Protein AF-A0AAW8KEJ7-F1 (afdb_monomer_lite)

Structure (mmCIF, N/CA/C/O backbone):
data_AF-A0AAW8KEJ7-F1
#
_entry.id   AF-A0AAW8KEJ7-F1
#
loop_
_atom_site.group_PDB
_atom_site.id
_atom_site.type_symbol
_atom_site.label_atom_id
_atom_site.label_alt_id
_atom_site.label_comp_id
_atom_site.label_asym_id
_atom_site.label_entity_id
_atom_site.label_seq_id
_atom_site.pdbx_PDB_ins_code
_atom_site.Cartn_x
_atom_site.Cartn_y
_atom_site.Cartn_z
_atom_site.occupancy
_atom_site.B_iso_or_equiv
_atom_site.auth_seq_id
_atom_site.auth_comp_id
_atom_site.auth_asym_id
_atom_site.auth_atom_id
_atom_site.pdbx_PDB_model_num
ATOM 1 N N . ALA A 1 1 ? -4.375 -9.601 14.253 1.00 90.62 1 ALA A N 1
ATOM 2 C CA . ALA A 1 1 ? -4.174 -10.451 13.061 1.00 90.62 1 ALA A CA 1
ATOM 3 C C . ALA A 1 1 ? -3.151 -9.776 12.160 1.00 90.62 1 ALA A C 1
ATOM 5 O O . ALA A 1 1 ? -2.991 -8.568 12.286 1.00 90.62 1 ALA A O 1
ATOM 6 N N . THR A 1 2 ? -2.493 -10.526 11.278 1.00 96.00 2 THR A N 1
ATOM 7 C CA . THR A 1 2 ? -1.538 -9.979 10.302 1.00 96.00 2 THR A CA 1
ATOM 8 C C . THR A 1 2 ? -1.938 -10.461 8.916 1.00 96.00 2 THR A C 1
ATOM 10 O O . THR A 1 2 ? -2.208 -11.647 8.739 1.00 96.00 2 THR A O 1
ATOM 13 N N . LEU A 1 3 ? -2.004 -9.539 7.958 1.00 96.44 3 LEU A N 1
ATOM 14 C CA . LEU A 1 3 ? -2.336 -9.805 6.562 1.00 96.44 3 LEU A CA 1
ATOM 15 C C . LEU A 1 3 ? -1.147 -9.369 5.710 1.00 96.44 3 LEU A C 1
ATOM 17 O O . LEU A 1 3 ? -0.678 -8.244 5.854 1.00 96.44 3 LEU A O 1
ATOM 21 N N . LEU A 1 4 ? -0.679 -10.257 4.837 1.00 96.88 4 LEU A N 1
ATOM 22 C CA . LEU A 1 4 ? 0.374 -9.963 3.872 1.00 96.88 4 LEU A CA 1
ATOM 23 C C . LEU A 1 4 ? -0.250 -9.930 2.477 1.00 96.88 4 LEU A C 1
ATOM 25 O O . LEU A 1 4 ? -0.864 -10.909 2.048 1.00 96.88 4 LEU A O 1
ATOM 29 N N . THR A 1 5 ? -0.138 -8.795 1.792 1.00 96.75 5 THR A N 1
ATOM 30 C CA . THR A 1 5 ? -0.572 -8.666 0.397 1.00 96.75 5 THR A CA 1
ATOM 31 C C . THR A 1 5 ? 0.460 -9.317 -0.527 1.00 96.75 5 THR A C 1
ATOM 33 O O . THR A 1 5 ? 1.623 -9.461 -0.165 1.00 96.75 5 THR A O 1
ATOM 36 N N . ILE A 1 6 ? 0.030 -9.766 -1.710 1.00 95.94 6 ILE A N 1
ATOM 37 C CA . ILE A 1 6 ? 0.897 -10.528 -2.634 1.00 95.94 6 ILE A CA 1
ATOM 38 C C . ILE A 1 6 ? 0.903 -9.929 -4.047 1.00 95.94 6 ILE A C 1
ATOM 40 O O . ILE A 1 6 ? 1.893 -10.052 -4.757 1.00 95.94 6 ILE A O 1
ATOM 44 N N . SER A 1 7 ? -0.174 -9.255 -4.468 1.00 96.12 7 SER A N 1
ATOM 45 C CA . SER A 1 7 ? -0.359 -8.836 -5.866 1.00 96.12 7 SER A CA 1
ATOM 46 C C . SER A 1 7 ? 0.761 -7.945 -6.409 1.00 96.12 7 SER A C 1
ATOM 48 O O . SER A 1 7 ? 1.124 -8.089 -7.570 1.00 96.12 7 SER A O 1
ATOM 50 N N . ASN A 1 8 ? 1.325 -7.045 -5.593 1.00 95.50 8 ASN A N 1
ATOM 51 C CA . ASN A 1 8 ? 2.421 -6.150 -5.985 1.00 95.50 8 ASN A CA 1
ATOM 52 C C . ASN A 1 8 ? 3.785 -6.875 -6.005 1.00 95.50 8 ASN A C 1
ATOM 54 O O . ASN A 1 8 ? 4.751 -6.426 -5.396 1.00 95.50 8 ASN A O 1
ATOM 58 N N . HIS A 1 9 ? 3.858 -8.017 -6.687 1.00 94.94 9 HIS A N 1
ATOM 59 C CA . HIS A 1 9 ? 5.071 -8.810 -6.848 1.00 94.94 9 HIS A CA 1
ATOM 60 C C . HIS A 1 9 ? 5.169 -9.336 -8.292 1.00 94.94 9 HIS A C 1
ATOM 62 O O . HIS A 1 9 ? 4.160 -9.779 -8.845 1.00 94.94 9 HIS A O 1
ATOM 68 N N . PRO A 1 10 ? 6.357 -9.320 -8.926 1.00 92.06 10 PRO A N 1
ATOM 69 C CA . PRO A 1 10 ? 6.546 -9.914 -10.246 1.00 92.06 10 PRO A CA 1
ATOM 70 C C . PRO A 1 10 ? 6.303 -11.440 -10.270 1.00 92.06 10 PRO A C 1
ATOM 72 O O . PRO A 1 10 ? 6.626 -12.122 -9.295 1.00 92.06 10 PRO A O 1
ATOM 75 N N . PRO A 1 11 ? 5.838 -12.019 -11.393 1.00 94.94 11 PRO A N 1
ATOM 76 C CA . PRO A 1 11 ? 5.315 -11.333 -12.573 1.00 94.94 11 PRO A CA 1
ATOM 77 C C . PRO A 1 11 ? 3.979 -10.643 -12.263 1.00 94.94 11 PRO A C 1
ATOM 79 O O . PRO A 1 11 ? 3.089 -11.241 -11.663 1.00 94.94 11 PRO A O 1
ATOM 82 N N . TYR A 1 12 ? 3.831 -9.388 -12.692 1.00 95.06 12 TYR A N 1
ATOM 83 C CA . TYR A 1 12 ? 2.637 -8.601 -12.393 1.00 95.06 12 TYR A CA 1
ATOM 84 C C . TYR A 1 12 ? 1.430 -9.096 -13.190 1.00 95.06 12 TYR A C 1
ATOM 86 O O . TYR A 1 12 ? 1.405 -9.013 -14.418 1.00 95.06 12 TYR A O 1
ATOM 94 N N . VAL A 1 13 ? 0.418 -9.588 -12.476 1.00 95.94 13 VAL A N 1
ATOM 95 C CA . VAL A 1 13 ? -0.869 -10.006 -13.043 1.00 95.94 13 VAL A CA 1
ATOM 96 C C . VAL A 1 13 ? -1.890 -8.905 -12.770 1.00 95.94 13 VAL A C 1
ATOM 98 O O . VAL A 1 13 ? -2.521 -8.872 -11.715 1.00 95.94 13 VAL A O 1
ATOM 101 N N . VAL A 1 14 ? -2.009 -7.969 -13.711 1.00 96.31 14 VAL A N 1
ATOM 102 C CA . VAL A 1 14 ? -2.931 -6.828 -13.619 1.00 96.31 14 VAL A CA 1
ATOM 103 C C . VAL A 1 14 ? -4.314 -7.254 -14.131 1.00 96.31 14 VAL A C 1
ATOM 105 O O . VAL A 1 14 ? -4.410 -7.694 -15.276 1.00 96.31 14 VAL A O 1
ATOM 108 N N . PRO A 1 15 ? -5.391 -7.133 -13.333 1.00 97.00 15 PRO A N 1
ATOM 109 C CA . PRO A 1 15 ? -6.744 -7.394 -13.821 1.00 97.00 15 PRO A CA 1
ATOM 110 C C . PRO A 1 15 ? -7.162 -6.392 -14.903 1.00 97.00 15 PRO A C 1
ATOM 112 O O . PRO A 1 15 ? -6.843 -5.211 -14.793 1.00 97.00 15 PRO A O 1
ATOM 115 N N . ASP A 1 16 ? -7.967 -6.822 -15.878 1.00 97.50 16 ASP A N 1
ATOM 116 C CA . ASP A 1 16 ? -8.373 -5.996 -17.031 1.00 97.50 16 ASP A CA 1
ATOM 117 C C . ASP A 1 16 ? -8.976 -4.632 -16.647 1.00 97.50 16 ASP A C 1
ATOM 119 O O . ASP A 1 16 ? -8.730 -3.629 -17.309 1.00 97.50 16 ASP A O 1
ATOM 123 N N . ALA A 1 17 ? -9.717 -4.556 -15.536 1.00 97.44 17 ALA A N 1
ATOM 124 C CA . ALA A 1 17 ? -10.298 -3.303 -15.036 1.00 97.44 17 ALA A CA 1
ATOM 125 C C . ALA A 1 17 ? -9.252 -2.257 -14.585 1.00 97.44 17 ALA A C 1
ATOM 127 O O . ALA A 1 17 ? -9.572 -1.077 -14.439 1.00 97.44 17 ALA A O 1
ATOM 128 N N . PHE A 1 18 ? -8.014 -2.688 -14.344 1.00 96.81 18 PHE A N 1
ATOM 129 C CA . PHE A 1 18 ? -6.876 -1.848 -13.969 1.00 96.81 18 PHE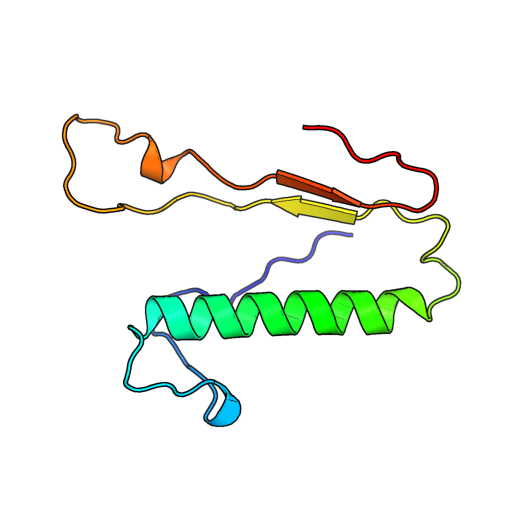 A CA 1
ATOM 130 C C . PHE A 1 18 ? -5.867 -1.686 -15.105 1.00 96.81 18 PHE A C 1
ATOM 132 O O . PHE A 1 18 ? -4.904 -0.940 -14.933 1.00 96.81 18 PHE A O 1
ATOM 139 N N . ALA A 1 19 ? -6.104 -2.338 -16.249 1.00 96.56 19 ALA A N 1
ATOM 140 C CA . ALA A 1 19 ? -5.257 -2.210 -17.417 1.00 96.56 19 ALA A CA 1
ATOM 141 C C . ALA A 1 19 ? -5.270 -0.762 -17.919 1.00 96.56 19 ALA A C 1
ATOM 143 O O . ALA A 1 19 ? -6.318 -0.199 -18.243 1.00 96.56 19 ALA A O 1
ATOM 144 N N . ASP A 1 20 ? -4.089 -0.159 -17.978 1.00 96.69 20 ASP A N 1
ATOM 145 C CA . ASP A 1 20 ? -3.908 1.219 -18.411 1.00 96.69 20 ASP A CA 1
ATOM 146 C C . ASP A 1 20 ? -2.624 1.329 -19.240 1.00 96.69 20 ASP A C 1
ATOM 148 O O . ASP A 1 20 ? -1.527 1.270 -18.681 1.00 96.69 20 ASP A O 1
ATOM 152 N N . PRO A 1 21 ? -2.720 1.478 -20.574 1.00 94.38 21 PRO A N 1
ATOM 153 C CA . PRO A 1 21 ? -1.544 1.503 -21.437 1.00 94.38 21 PRO A CA 1
ATOM 154 C C . PRO A 1 21 ? -0.674 2.753 -21.241 1.00 94.38 21 PRO A C 1
ATOM 156 O O . PRO A 1 21 ? 0.431 2.798 -21.777 1.00 94.38 21 PRO A O 1
ATOM 159 N N . SER A 1 22 ? -1.150 3.767 -20.508 1.00 97.50 22 SER A N 1
ATOM 160 C CA . SER A 1 22 ? -0.348 4.943 -20.155 1.00 97.50 22 SER A CA 1
ATOM 161 C C . SER A 1 22 ? 0.574 4.718 -18.951 1.00 97.50 22 SER A C 1
ATOM 163 O O . SER A 1 22 ? 1.460 5.535 -18.708 1.00 97.50 22 SER A O 1
ATOM 165 N N . LEU A 1 23 ? 0.389 3.612 -18.222 1.00 96.75 23 LEU A N 1
ATOM 166 C CA . LEU A 1 23 ? 1.119 3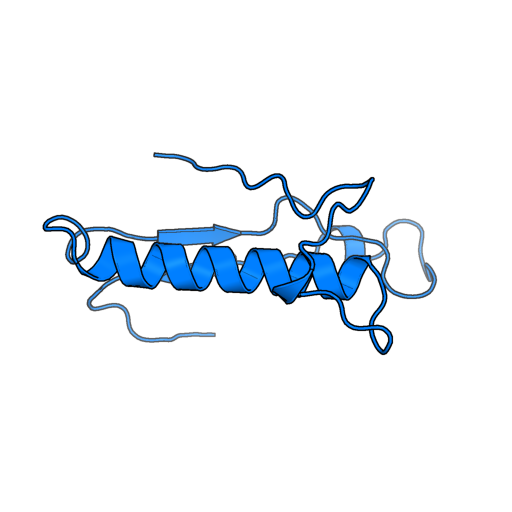.266 -17.007 1.00 96.75 23 LEU A CA 1
ATOM 167 C C . LEU A 1 23 ? 2.004 2.039 -17.227 1.00 96.75 23 LEU A C 1
ATOM 169 O O . LEU A 1 23 ? 1.671 1.114 -17.972 1.00 96.75 23 LEU A O 1
ATOM 173 N N . THR A 1 24 ? 3.111 1.970 -16.499 1.00 95.25 24 THR A N 1
ATOM 174 C CA . THR A 1 24 ? 3.908 0.745 -16.401 1.00 95.25 24 THR A CA 1
ATOM 175 C C . THR A 1 24 ? 3.115 -0.367 -15.695 1.00 95.25 24 THR A C 1
ATOM 177 O O . THR A 1 24 ? 2.235 -0.077 -14.879 1.00 95.25 24 THR A O 1
ATOM 180 N N . PRO A 1 25 ? 3.423 -1.657 -15.933 1.00 94.56 25 PRO A N 1
ATOM 181 C CA . PRO A 1 25 ? 2.789 -2.756 -15.195 1.00 94.56 25 PRO A CA 1
ATOM 182 C C . PRO A 1 25 ? 2.924 -2.626 -13.669 1.00 94.56 25 PRO A C 1
ATOM 184 O O . PRO A 1 25 ? 2.021 -3.012 -12.930 1.00 94.56 25 PRO A O 1
ATOM 187 N N . GLU A 1 26 ? 4.030 -2.040 -13.204 1.00 94.25 26 GLU A N 1
ATOM 188 C CA . GLU A 1 26 ? 4.294 -1.744 -11.792 1.00 94.25 26 GLU A CA 1
ATOM 189 C C . GLU A 1 26 ? 3.317 -0.710 -11.222 1.00 94.25 26 GLU A C 1
ATOM 191 O O . GLU A 1 26 ? 2.727 -0.913 -10.164 1.00 94.25 26 GLU A O 1
ATOM 196 N N . GLU A 1 27 ? 3.098 0.396 -11.927 1.00 95.75 27 GLU A N 1
ATOM 197 C CA . GLU A 1 27 ? 2.139 1.418 -11.496 1.00 95.75 27 GLU A CA 1
ATOM 198 C C . GLU A 1 27 ? 0.705 0.878 -11.510 1.00 95.75 27 GLU A C 1
ATOM 200 O O . GLU A 1 27 ? -0.073 1.137 -10.589 1.00 95.75 27 GLU A O 1
ATOM 205 N N . GLN A 1 28 ? 0.361 0.071 -12.518 1.00 97.69 28 GLN A N 1
ATOM 206 C CA . GLN A 1 28 ? -0.955 -0.559 -12.619 1.00 97.69 28 GLN A CA 1
ATOM 207 C C . GLN A 1 28 ? -1.219 -1.525 -11.457 1.00 97.69 28 GLN A C 1
ATOM 209 O O . GLN A 1 28 ? -2.304 -1.502 -10.870 1.00 97.69 28 GLN A O 1
ATOM 214 N N . ILE A 1 29 ? -0.237 -2.354 -11.081 1.00 97.50 29 ILE A N 1
ATOM 215 C CA . ILE A 1 29 ? -0.419 -3.303 -9.979 1.00 97.50 29 ILE A CA 1
ATOM 216 C C . ILE A 1 29 ? -0.458 -2.605 -8.613 1.00 97.50 29 ILE A C 1
ATOM 218 O O . ILE A 1 29 ? -1.216 -3.029 -7.740 1.00 97.50 29 ILE A O 1
ATOM 222 N N . VAL A 1 30 ? 0.287 -1.506 -8.435 1.00 96.44 30 VAL A N 1
ATOM 223 C CA . VAL A 1 30 ? 0.203 -0.664 -7.230 1.00 96.44 30 VAL A CA 1
ATOM 224 C C . VAL A 1 30 ? -1.187 -0.037 -7.125 1.00 96.44 30 VAL A C 1
ATOM 226 O O . VAL A 1 30 ? -1.806 -0.116 -6.066 1.00 96.44 30 VAL A O 1
ATOM 229 N N . ARG A 1 31 ? -1.735 0.492 -8.229 1.00 97.56 31 ARG A N 1
ATOM 230 C CA . ARG A 1 31 ? -3.112 1.018 -8.288 1.00 97.56 31 ARG A CA 1
ATOM 231 C C . ARG A 1 31 ? -4.154 -0.051 -7.946 1.00 97.56 31 ARG A C 1
ATOM 233 O O . ARG A 1 31 ? -5.131 0.236 -7.256 1.00 97.56 31 ARG A O 1
ATOM 240 N N . TYR A 1 32 ? -3.955 -1.285 -8.405 1.00 98.06 32 TYR A N 1
ATOM 241 C CA . TYR A 1 32 ? -4.818 -2.409 -8.037 1.00 98.06 32 TYR A CA 1
ATOM 242 C C . TYR A 1 32 ? -4.727 -2.750 -6.540 1.00 98.06 32 TYR A C 1
ATOM 244 O O . TYR A 1 32 ? -5.757 -2.951 -5.890 1.00 98.06 32 TYR A O 1
ATOM 252 N N . ALA A 1 33 ? -3.517 -2.792 -5.976 1.00 97.31 33 ALA A N 1
ATOM 253 C CA . ALA A 1 33 ? -3.311 -3.058 -4.555 1.00 97.31 33 ALA A CA 1
ATOM 254 C C . ALA A 1 33 ? -3.960 -1.978 -3.670 1.00 97.31 33 ALA A C 1
ATOM 256 O O . ALA A 1 33 ? -4.661 -2.319 -2.716 1.00 97.31 33 ALA A O 1
ATOM 257 N N . ASP A 1 34 ? -3.802 -0.701 -4.029 1.00 97.50 34 ASP A N 1
ATOM 258 C CA . ASP A 1 34 ? -4.455 0.435 -3.366 1.00 97.50 34 ASP A CA 1
ATOM 259 C C . ASP A 1 34 ? -5.988 0.301 -3.377 1.00 97.50 34 ASP A C 1
ATOM 261 O O . ASP A 1 34 ? -6.634 0.349 -2.326 1.00 97.50 34 ASP A O 1
ATOM 265 N N . HIS A 1 35 ? -6.577 -0.007 -4.538 1.00 98.31 35 HIS A N 1
ATOM 266 C CA . HIS A 1 35 ? -8.016 -0.249 -4.641 1.00 98.31 35 HIS A CA 1
ATOM 267 C C . HIS A 1 35 ? -8.493 -1.390 -3.729 1.00 98.31 35 HIS A C 1
ATOM 269 O O . HIS A 1 35 ? -9.537 -1.274 -3.080 1.00 98.31 35 HIS A O 1
ATOM 275 N N . CYS A 1 36 ? -7.739 -2.491 -3.656 1.00 98.12 36 CYS A N 1
ATOM 276 C CA . CYS A 1 36 ? -8.075 -3.620 -2.787 1.00 98.12 36 CYS A CA 1
ATOM 277 C C . CYS A 1 36 ? -8.050 -3.229 -1.305 1.00 98.12 36 CYS A C 1
ATOM 279 O O . CYS A 1 36 ? -8.951 -3.618 -0.562 1.00 98.12 36 CYS A O 1
ATOM 281 N N . ILE A 1 37 ? -7.060 -2.436 -0.882 1.00 97.44 37 ILE A N 1
ATOM 282 C CA . ILE A 1 37 ? -6.972 -1.909 0.486 1.00 97.44 37 ILE A CA 1
ATOM 283 C C . ILE A 1 37 ? -8.174 -1.004 0.785 1.00 97.44 37 ILE A C 1
ATOM 285 O O . ILE A 1 37 ? -8.826 -1.170 1.818 1.00 97.44 37 ILE A O 1
ATOM 289 N N . GLY A 1 38 ? -8.528 -0.104 -0.135 1.00 97.94 38 GLY A N 1
ATOM 290 C CA . GLY A 1 38 ? -9.710 0.748 -0.005 1.00 97.94 38 GLY A CA 1
ATOM 291 C C . GLY A 1 38 ? -11.006 -0.059 0.133 1.00 97.94 38 GLY A C 1
ATOM 292 O O . GLY A 1 38 ? -11.806 0.195 1.034 1.00 97.94 38 GLY A O 1
ATOM 293 N N . SER A 1 39 ? -11.191 -1.080 -0.708 1.00 98.44 39 SER A N 1
ATOM 294 C CA . SER A 1 39 ? -12.344 -1.989 -0.642 1.00 98.44 39 SER A CA 1
ATOM 295 C C . SER A 1 39 ? -12.387 -2.779 0.670 1.00 98.44 39 SER A C 1
ATOM 297 O O . SER A 1 39 ? -13.447 -2.883 1.292 1.00 98.44 39 SER A O 1
ATOM 299 N N . PHE A 1 40 ? -11.239 -3.283 1.139 1.00 97.81 40 PHE A N 1
ATOM 300 C CA . PHE A 1 40 ? -11.128 -3.933 2.445 1.00 97.81 40 PHE A CA 1
ATOM 301 C C . PHE A 1 40 ? -11.576 -2.992 3.563 1.00 97.81 40 PHE A C 1
ATOM 303 O O . PHE A 1 40 ? -12.403 -3.380 4.382 1.00 97.81 40 PHE A O 1
ATOM 310 N N . MET A 1 41 ? -11.108 -1.742 3.569 1.00 97.88 41 MET A N 1
ATOM 311 C CA . MET A 1 41 ? -11.474 -0.774 4.604 1.00 97.88 41 MET A CA 1
ATOM 312 C C . MET A 1 41 ? -12.952 -0.383 4.564 1.00 97.88 41 MET A C 1
ATOM 314 O O . MET A 1 41 ? -13.579 -0.262 5.614 1.00 97.88 41 MET A O 1
ATOM 318 N N . GLN A 1 42 ? -13.545 -0.254 3.374 1.00 98.44 42 GLN A N 1
ATOM 319 C CA . GLN A 1 42 ? -14.985 -0.014 3.224 1.00 98.44 42 GLN A CA 1
ATOM 320 C C . GLN A 1 42 ? -15.836 -1.172 3.757 1.00 98.44 42 GLN A C 1
ATOM 322 O O . GLN A 1 42 ? -16.915 -0.940 4.305 1.00 98.44 42 GLN A O 1
ATOM 327 N N . GLN A 1 43 ? -15.373 -2.412 3.583 1.00 98.50 43 GLN A N 1
ATOM 328 C CA . GLN A 1 43 ? -16.040 -3.598 4.119 1.00 98.50 43 GLN A CA 1
ATOM 329 C C . GLN A 1 43 ? -15.829 -3.711 5.630 1.00 98.50 43 GLN A C 1
ATOM 331 O O . GLN A 1 43 ? -16.802 -3.845 6.365 1.00 98.50 43 GLN A O 1
ATOM 336 N N . ALA A 1 44 ? -14.589 -3.551 6.098 1.00 97.62 44 ALA A N 1
ATOM 337 C CA . ALA A 1 44 ? -14.239 -3.560 7.512 1.00 97.62 44 ALA A CA 1
ATOM 338 C C . ALA A 1 44 ? -15.048 -2.522 8.298 1.00 97.62 44 ALA A C 1
ATOM 340 O O . ALA A 1 44 ? -15.526 -2.833 9.379 1.00 97.62 44 ALA A O 1
ATOM 341 N N . ALA A 1 45 ? -15.291 -1.331 7.738 1.00 97.44 45 ALA A N 1
ATOM 342 C CA . ALA A 1 45 ? -16.100 -0.280 8.364 1.00 97.44 45 ALA A CA 1
ATOM 343 C C . ALA A 1 45 ? -17.545 -0.690 8.707 1.00 97.44 45 ALA A C 1
ATOM 345 O O . ALA A 1 45 ? -18.205 -0.002 9.487 1.00 97.44 45 ALA A O 1
ATOM 346 N N . ARG A 1 46 ? -18.050 -1.790 8.135 1.00 98.31 46 ARG A N 1
ATOM 347 C CA . ARG A 1 46 ? -19.397 -2.326 8.393 1.00 98.31 46 ARG A CA 1
ATOM 348 C C . ARG A 1 46 ? -19.422 -3.358 9.516 1.00 98.31 46 ARG A C 1
ATOM 350 O O . ARG A 1 46 ? -20.501 -3.759 9.943 1.00 98.31 46 ARG A O 1
ATOM 357 N N . GLU A 1 47 ? -18.259 -3.793 9.982 1.00 98.25 47 GLU A N 1
ATOM 358 C CA . GLU A 1 47 ? -18.143 -4.859 10.962 1.00 98.25 47 GLU A CA 1
ATOM 359 C C . GLU A 1 47 ? -18.217 -4.332 12.407 1.00 98.25 47 GLU A C 1
ATOM 361 O O . GLU A 1 47 ? -17.703 -3.245 12.697 1.00 98.25 47 GLU A O 1
ATOM 366 N N . PRO A 1 48 ? -18.783 -5.100 13.365 1.00 98.38 48 PRO A N 1
ATOM 367 C CA . PRO A 1 48 ? -18.961 -4.643 14.749 1.00 98.38 48 PRO A CA 1
ATOM 368 C C . PRO A 1 48 ? -17.661 -4.252 15.466 1.00 98.38 48 PRO A C 1
ATOM 370 O O . PRO A 1 48 ? -17.676 -3.453 16.400 1.00 98.38 48 PRO A O 1
ATOM 373 N N . TRP A 1 49 ? -16.533 -4.826 15.048 1.00 97.56 49 TRP A N 1
ATOM 374 C CA . TRP A 1 49 ? -15.222 -4.628 15.667 1.00 97.56 49 TRP A CA 1
ATOM 375 C C . 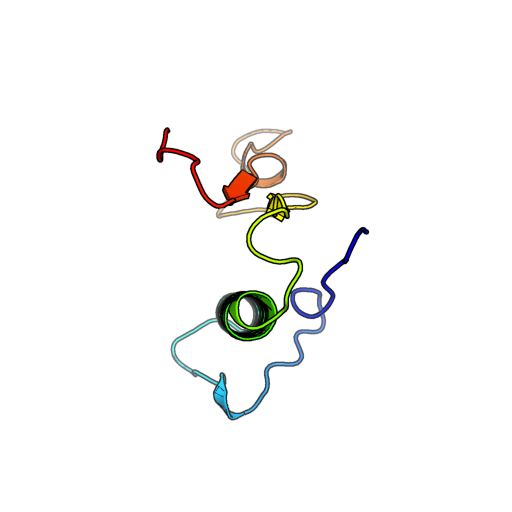TRP A 1 49 ? -14.465 -3.400 15.147 1.00 97.56 49 TRP A C 1
ATOM 377 O O . TRP A 1 49 ? -13.501 -2.982 15.786 1.00 97.56 49 TRP A O 1
ATOM 387 N N . TYR A 1 50 ? -14.884 -2.793 14.033 1.00 98.00 50 TYR A N 1
ATOM 388 C CA . TYR A 1 50 ? -14.136 -1.722 13.363 1.00 98.00 50 TYR A CA 1
ATOM 389 C C . TYR A 1 50 ? -13.779 -0.556 14.286 1.00 98.00 50 TYR A C 1
ATOM 391 O O . TYR A 1 50 ? -12.627 -0.132 14.348 1.00 98.00 50 TYR A O 1
ATOM 399 N N . LYS A 1 51 ? -14.768 -0.088 15.056 1.00 97.50 51 LYS A N 1
ATOM 400 C CA . LYS A 1 51 ? -14.638 1.064 15.958 1.00 97.50 51 LYS A CA 1
ATOM 401 C C . LYS A 1 51 ? -13.587 0.877 17.050 1.00 97.50 51 LYS A C 1
ATOM 403 O O . LYS A 1 51 ? -13.050 1.847 17.568 1.00 97.50 51 LYS A O 1
ATOM 408 N N . ASN A 1 52 ? -13.312 -0.375 17.410 1.00 97.62 52 ASN A N 1
ATOM 409 C CA . ASN A 1 52 ? -12.352 -0.753 18.443 1.00 97.62 52 ASN A CA 1
ATOM 410 C C . ASN A 1 52 ? -11.134 -1.475 17.842 1.00 97.62 52 ASN A C 1
ATOM 412 O O . ASN A 1 52 ? -10.526 -2.324 18.491 1.00 97.62 52 ASN A O 1
ATOM 416 N N . THR A 1 53 ? -10.812 -1.182 16.580 1.00 98.06 53 THR A N 1
ATOM 417 C CA . THR A 1 53 ? -9.686 -1.784 15.865 1.00 98.06 53 THR A CA 1
ATOM 418 C C . THR A 1 53 ? -8.710 -0.710 15.415 1.00 98.06 53 THR A C 1
ATOM 420 O O . THR A 1 53 ? -9.094 0.293 14.816 1.00 98.06 53 THR A O 1
ATOM 423 N N . LEU A 1 54 ? -7.429 -0.953 15.688 1.00 97.88 54 LEU A N 1
ATOM 424 C CA . LEU A 1 54 ? -6.328 -0.192 15.119 1.00 97.88 54 LEU A CA 1
ATOM 425 C C . LEU A 1 54 ? -5.839 -0.903 13.858 1.00 97.88 54 LEU A C 1
ATOM 427 O O . LEU A 1 54 ? -5.453 -2.072 13.909 1.00 97.88 54 LEU A O 1
ATOM 431 N N . PHE A 1 55 ? -5.831 -0.189 12.743 1.00 98.31 55 PHE A N 1
ATOM 432 C CA . PHE A 1 55 ? -5.259 -0.646 11.489 1.00 98.31 55 PHE A CA 1
ATOM 433 C C . PHE A 1 55 ? -3.869 -0.042 11.342 1.00 98.31 55 PHE A C 1
ATOM 435 O O . PHE A 1 55 ? -3.695 1.171 11.456 1.00 98.31 55 PHE A O 1
ATOM 442 N N . VAL A 1 56 ? -2.880 -0.895 11.096 1.00 98.06 56 VAL A N 1
ATOM 443 C CA . VAL A 1 56 ? -1.498 -0.489 10.841 1.00 98.06 56 VAL A CA 1
ATOM 444 C C . VAL A 1 56 ? -1.125 -0.997 9.461 1.00 98.06 56 VAL A C 1
ATOM 446 O O . VAL A 1 56 ? -1.188 -2.196 9.196 1.00 98.06 56 VAL A O 1
ATOM 449 N N . PHE A 1 57 ? -0.756 -0.071 8.593 1.00 97.62 57 PHE A N 1
ATOM 450 C CA . PHE A 1 57 ? -0.363 -0.321 7.220 1.00 97.62 57 PHE A CA 1
ATOM 451 C C . PHE A 1 57 ? 1.105 0.051 7.078 1.00 97.62 57 PHE A C 1
ATOM 453 O O . PHE A 1 57 ? 1.495 1.151 7.465 1.00 97.62 57 PHE A O 1
ATOM 460 N N .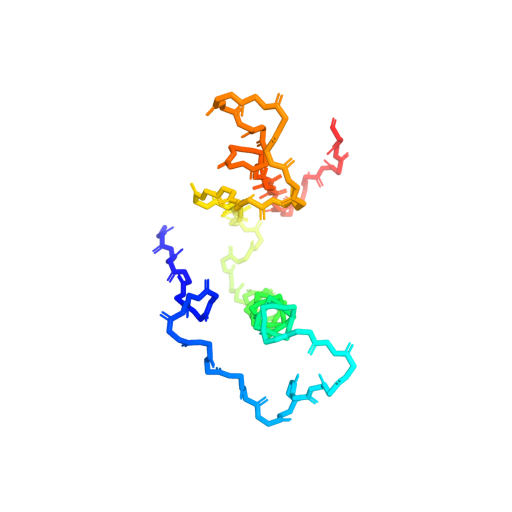 LEU A 1 58 ? 1.912 -0.840 6.517 1.00 97.06 58 LEU A N 1
ATOM 461 C CA . LEU A 1 58 ? 3.316 -0.570 6.249 1.00 97.06 58 LEU A CA 1
ATOM 462 C C . LEU A 1 58 ? 3.760 -1.260 4.962 1.00 97.06 58 LEU A C 1
ATOM 464 O O . LEU A 1 58 ? 3.244 -2.329 4.630 1.00 97.06 58 LEU A O 1
ATOM 468 N N . GLY A 1 59 ? 4.719 -0.652 4.267 1.00 96.44 59 GLY A N 1
ATOM 469 C CA . GLY A 1 59 ? 5.525 -1.378 3.287 1.00 96.44 59 GLY A CA 1
ATOM 470 C C . GLY A 1 59 ? 6.435 -2.389 3.990 1.00 96.44 59 GLY A C 1
ATOM 471 O O . GLY A 1 59 ? 6.836 -2.179 5.131 1.00 96.44 59 GLY A O 1
ATOM 472 N N . ASP A 1 60 ? 6.760 -3.493 3.332 1.00 95.56 60 ASP A N 1
ATOM 473 C CA . ASP A 1 60 ? 7.746 -4.466 3.811 1.00 95.56 60 ASP A CA 1
ATOM 474 C C . ASP A 1 60 ? 9.174 -4.034 3.452 1.00 95.56 60 ASP A C 1
ATOM 476 O O . ASP A 1 60 ? 10.081 -4.122 4.279 1.00 95.56 60 ASP A O 1
ATOM 480 N N . HIS A 1 61 ? 9.356 -3.511 2.241 1.00 95.25 61 HIS A N 1
ATOM 481 C CA . HIS A 1 61 ? 10.578 -2.870 1.780 1.00 95.25 61 HIS A CA 1
ATOM 482 C C . HIS A 1 61 ? 10.284 -1.833 0.688 1.00 95.25 61 HIS A C 1
ATOM 484 O O . HIS A 1 61 ? 9.202 -1.782 0.101 1.00 95.25 61 HIS A O 1
ATOM 490 N N . GLY A 1 62 ? 11.266 -0.980 0.407 1.00 93.06 62 GLY A N 1
ATOM 491 C CA . GLY A 1 62 ? 11.227 -0.076 -0.735 1.00 93.06 62 GLY A CA 1
ATOM 492 C C . GLY A 1 62 ? 11.695 -0.754 -2.026 1.00 93.06 62 GLY A C 1
ATOM 493 O O . GLY A 1 62 ? 11.945 -1.959 -2.084 1.00 93.06 62 GLY A O 1
ATOM 494 N N . LYS A 1 63 ? 11.861 0.027 -3.088 1.00 90.12 63 LYS A N 1
ATOM 495 C CA . LYS A 1 63 ? 12.404 -0.439 -4.372 1.00 90.12 63 LYS A CA 1
ATOM 496 C C . LYS A 1 63 ? 13.398 0.570 -4.915 1.00 90.12 63 LYS A C 1
ATOM 498 O O . LYS A 1 63 ? 13.409 1.733 -4.516 1.00 90.12 63 LYS A O 1
ATOM 503 N N . MET A 1 64 ? 14.214 0.159 -5.878 1.00 89.00 64 MET A N 1
ATOM 504 C CA . MET A 1 64 ? 15.007 1.133 -6.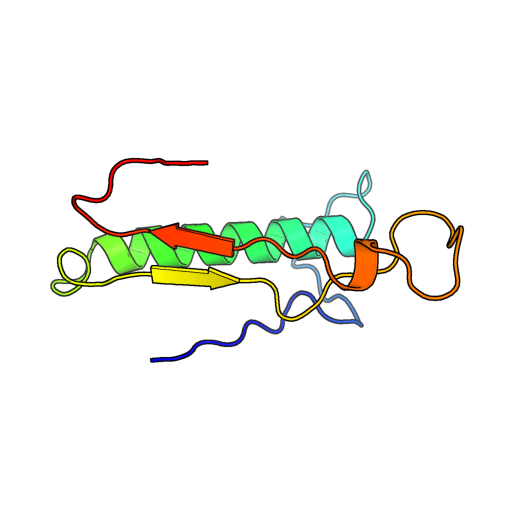619 1.00 89.00 64 MET A CA 1
ATOM 505 C C . MET A 1 64 ? 14.068 2.104 -7.345 1.00 89.00 64 MET A C 1
ATOM 507 O O . MET A 1 64 ? 13.188 1.679 -8.096 1.00 89.00 64 MET A O 1
ATOM 511 N N . VAL A 1 65 ? 14.269 3.401 -7.125 1.00 85.19 65 VAL A N 1
ATOM 512 C CA . VAL A 1 65 ? 13.610 4.472 -7.875 1.00 85.19 65 VAL A CA 1
ATOM 513 C C . VAL A 1 65 ? 14.700 5.297 -8.550 1.00 85.19 65 VAL A C 1
ATOM 515 O O . VAL A 1 65 ? 15.618 5.777 -7.890 1.00 85.19 65 VAL A O 1
ATOM 518 N N . GLY A 1 66 ? 14.615 5.449 -9.873 1.00 85.12 66 GLY A N 1
ATOM 519 C CA . GLY A 1 66 ? 15.654 6.118 -10.655 1.00 85.12 66 GLY A CA 1
ATOM 520 C C . GLY A 1 66 ? 16.967 5.329 -10.688 1.00 85.12 66 GLY A C 1
ATOM 521 O O . GLY A 1 66 ? 16.970 4.104 -10.803 1.00 85.12 66 GLY A O 1
ATOM 522 N N . THR A 1 67 ? 18.090 6.040 -10.621 1.00 84.69 67 THR A N 1
ATOM 523 C CA . THR A 1 67 ? 19.440 5.460 -10.627 1.00 84.69 67 THR A CA 1
ATOM 524 C C . THR A 1 67 ? 20.081 5.569 -9.252 1.00 84.69 67 THR A C 1
ATOM 526 O O . THR A 1 67 ? 20.051 6.641 -8.647 1.00 84.69 67 THR A O 1
ATOM 529 N N . ALA A 1 68 ? 20.731 4.498 -8.797 1.00 85.94 68 ALA A N 1
ATOM 530 C CA . ALA A 1 68 ? 21.519 4.527 -7.571 1.00 85.94 68 ALA A CA 1
ATOM 531 C C . ALA A 1 68 ? 22.616 5.601 -7.651 1.00 85.94 68 ALA A C 1
ATOM 533 O O . ALA A 1 68 ? 23.406 5.625 -8.594 1.00 85.94 68 ALA A O 1
ATOM 534 N N . ASN A 1 69 ? 22.671 6.471 -6.648 1.00 84.88 69 ASN A N 1
ATOM 535 C CA . ASN A 1 69 ? 23.718 7.480 -6.475 1.00 84.88 69 ASN A CA 1
ATOM 536 C C . ASN A 1 69 ? 24.703 7.123 -5.343 1.00 84.88 69 ASN A C 1
ATOM 538 O O . ASN A 1 69 ? 25.675 7.844 -5.128 1.00 84.88 69 ASN A O 1
ATOM 542 N N . CYS A 1 70 ? 24.457 6.025 -4.625 1.00 88.25 70 CYS A N 1
ATOM 543 C CA . CYS A 1 70 ? 25.290 5.488 -3.553 1.00 88.25 70 CYS A CA 1
ATOM 544 C C . CYS A 1 70 ? 25.086 3.967 -3.424 1.00 88.25 70 CYS A C 1
ATOM 546 O O . CYS A 1 70 ? 24.214 3.392 -4.076 1.00 88.25 70 CYS A O 1
ATOM 548 N N . GLU A 1 71 ? 25.887 3.314 -2.576 1.00 88.25 71 GLU A N 1
ATOM 549 C CA . GLU A 1 71 ? 25.808 1.861 -2.339 1.00 88.25 71 GLU A CA 1
ATOM 550 C C . GLU A 1 71 ? 24.497 1.424 -1.668 1.00 88.25 71 GLU A C 1
ATOM 552 O O . GLU A 1 71 ? 24.029 0.312 -1.900 1.00 88.25 71 GLU A O 1
ATOM 557 N N . LEU A 1 72 ? 23.885 2.304 -0.868 1.00 88.19 72 LEU A N 1
ATOM 558 C CA . LEU A 1 72 ? 22.638 2.045 -0.145 1.00 88.19 72 LEU A CA 1
ATOM 559 C C . LEU A 1 72 ? 21.604 3.139 -0.445 1.00 88.19 72 LEU A C 1
ATOM 561 O O . LEU A 1 72 ? 21.405 4.036 0.378 1.00 88.19 72 LEU A O 1
ATOM 565 N N . PRO A 1 73 ? 20.948 3.094 -1.620 1.00 90.31 73 PRO A N 1
ATOM 566 C CA . PRO A 1 73 ? 19.913 4.058 -1.962 1.00 90.31 73 PRO A CA 1
ATOM 567 C C . PRO A 1 73 ? 18.778 4.040 -0.938 1.00 90.31 73 PRO A C 1
ATOM 569 O O . PRO A 1 73 ? 18.239 2.984 -0.597 1.00 90.31 73 PRO A O 1
ATOM 572 N N . GLU A 1 74 ? 18.372 5.224 -0.486 1.00 90.12 74 GLU A N 1
ATOM 573 C CA . GLU A 1 74 ? 17.282 5.389 0.482 1.00 90.12 74 GLU A CA 1
ATOM 574 C C . GLU A 1 74 ? 15.967 4.776 -0.018 1.00 90.12 74 GLU A C 1
ATOM 576 O O . GLU A 1 74 ? 15.195 4.240 0.775 1.00 90.12 74 GLU A O 1
ATOM 581 N N . SER A 1 75 ? 15.743 4.763 -1.336 1.00 91.56 75 SER A N 1
ATOM 582 C CA . SER A 1 75 ? 14.516 4.249 -1.947 1.00 91.56 75 SER A CA 1
ATOM 583 C C . SER A 1 75 ? 14.249 2.767 -1.655 1.00 91.56 75 SER A C 1
ATOM 585 O O . SER A 1 75 ? 13.104 2.340 -1.739 1.00 91.56 75 SER A O 1
ATOM 587 N N . PHE A 1 76 ? 15.268 1.981 -1.282 1.00 91.81 76 PHE A N 1
ATOM 588 C CA . PHE A 1 76 ? 15.083 0.595 -0.834 1.00 91.81 76 PHE A CA 1
ATOM 589 C C . PHE A 1 76 ? 14.535 0.464 0.590 1.00 91.81 76 PHE A C 1
ATOM 591 O O . PHE A 1 76 ? 14.047 -0.603 0.950 1.00 91.81 76 PHE A O 1
ATOM 598 N N . ASN A 1 77 ? 14.620 1.520 1.398 1.00 91.81 77 ASN A N 1
ATOM 599 C CA . ASN A 1 77 ? 14.329 1.472 2.831 1.00 91.81 77 ASN A CA 1
ATOM 600 C C . ASN A 1 77 ? 13.187 2.411 3.228 1.00 91.81 77 ASN A C 1
ATOM 602 O O . ASN A 1 77 ? 12.465 2.117 4.177 1.00 91.81 77 ASN A O 1
ATOM 606 N N . HIS A 1 78 ? 13.010 3.529 2.520 1.00 92.69 78 HIS A N 1
ATOM 607 C CA . HIS A 1 78 ? 11.904 4.438 2.782 1.00 92.69 78 HIS A CA 1
ATOM 608 C C . HIS A 1 78 ? 10.589 3.789 2.340 1.00 92.69 78 HIS A C 1
ATOM 610 O O . HIS A 1 78 ? 10.326 3.604 1.152 1.00 92.69 78 HIS A O 1
ATOM 616 N N . ILE A 1 79 ? 9.778 3.436 3.332 1.00 95.38 79 ILE A N 1
ATOM 617 C CA . ILE A 1 79 ? 8.469 2.812 3.176 1.00 95.38 79 ILE A CA 1
ATOM 618 C C . ILE A 1 79 ? 7.392 3.694 3.804 1.00 95.38 79 ILE A C 1
ATOM 620 O O . ILE A 1 79 ? 7.663 4.406 4.775 1.00 95.38 79 ILE A O 1
ATOM 624 N N . PRO A 1 80 ? 6.152 3.626 3.306 1.00 94.75 80 PRO A N 1
ATOM 625 C CA . PRO A 1 80 ? 5.047 4.235 4.012 1.00 94.75 80 PRO A CA 1
ATOM 626 C C . PRO A 1 80 ? 4.734 3.491 5.318 1.00 94.75 80 PRO A C 1
ATOM 628 O O . PRO A 1 80 ? 4.808 2.261 5.376 1.00 94.75 80 PRO A O 1
ATOM 631 N N . LEU A 1 81 ? 4.299 4.244 6.329 1.00 95.94 81 LEU A N 1
ATOM 632 C CA . LEU A 1 81 ? 3.669 3.747 7.550 1.00 95.94 81 LEU A CA 1
ATOM 633 C C . LEU A 1 81 ? 2.434 4.603 7.830 1.00 95.94 81 LEU A C 1
ATOM 635 O O . LEU A 1 81 ? 2.538 5.818 7.982 1.00 95.94 81 LEU A O 1
ATOM 639 N N . PHE A 1 82 ? 1.273 3.966 7.933 1.00 94.44 82 PHE A N 1
ATOM 640 C CA . PHE A 1 82 ? 0.010 4.639 8.211 1.00 94.44 82 PHE A CA 1
ATOM 641 C C . PHE A 1 82 ? -0.719 3.914 9.340 1.00 94.44 82 PHE A C 1
ATOM 643 O O . PHE A 1 82 ? -0.882 2.692 9.306 1.00 94.44 82 PHE A O 1
ATOM 650 N N . ILE A 1 83 ? -1.180 4.666 10.337 1.00 97.38 83 ILE A N 1
ATOM 651 C CA . ILE A 1 83 ? -1.956 4.137 11.460 1.00 97.38 83 ILE A CA 1
ATOM 652 C C . ILE A 1 83 ? -3.340 4.778 11.427 1.00 97.38 83 ILE A C 1
ATOM 654 O O . ILE A 1 83 ? -3.465 6.000 11.456 1.00 97.38 83 ILE A O 1
ATOM 658 N N . HIS A 1 84 ? -4.379 3.948 11.378 1.00 96.81 84 HIS A N 1
ATOM 659 C CA . HIS A 1 84 ? -5.772 4.374 11.272 1.00 96.81 84 HIS A CA 1
ATOM 660 C C . HIS A 1 84 ? -6.636 3.721 12.351 1.00 96.81 84 HIS A C 1
ATOM 662 O O . HIS A 1 84 ? -6.528 2.524 12.611 1.00 96.81 84 HIS A O 1
ATOM 668 N N . GLY A 1 85 ? -7.526 4.497 12.964 1.00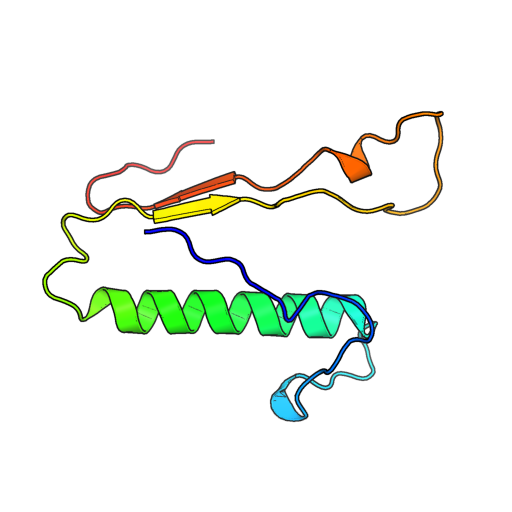 96.81 85 GLY A N 1
ATOM 669 C CA . GLY A 1 85 ? -8.440 4.035 14.007 1.00 96.81 85 GLY A CA 1
ATOM 670 C C . GLY A 1 85 ? -9.415 5.135 14.425 1.00 96.81 85 GLY A C 1
ATOM 671 O O . GLY A 1 85 ? -9.112 6.324 14.304 1.00 96.81 85 GLY A O 1
ATOM 672 N N . GLU A 1 86 ? -10.601 4.753 14.904 1.00 94.44 86 GLU A N 1
ATOM 673 C CA . GLU A 1 86 ? -11.608 5.717 15.364 1.00 94.44 86 GLU A CA 1
ATOM 674 C C . GLU A 1 86 ? -11.101 6.479 16.601 1.00 94.44 86 GLU A C 1
ATOM 676 O O . GLU A 1 86 ? -10.555 5.893 17.533 1.00 94.44 86 GLU A O 1
ATOM 681 N N . GLY A 1 87 ? -11.252 7.807 16.596 1.00 93.19 87 GLY A N 1
ATOM 682 C CA . GLY A 1 87 ? -10.776 8.679 17.676 1.00 93.19 87 GLY A CA 1
ATOM 683 C C . GLY A 1 87 ? -9.309 9.115 17.574 1.00 93.19 87 GLY A C 1
ATOM 684 O O . GLY A 1 87 ? -8.867 9.913 18.399 1.00 93.19 87 GLY A O 1
ATOM 685 N N . LEU A 1 88 ? -8.558 8.662 16.564 1.00 94.44 88 LEU A N 1
ATOM 686 C CA . LEU A 1 88 ? -7.221 9.187 16.287 1.00 94.44 88 LEU A CA 1
ATOM 687 C C . LEU A 1 88 ? -7.301 10.491 15.489 1.00 94.44 88 LEU A C 1
ATOM 689 O O . LEU A 1 88 ? -7.977 10.577 14.465 1.00 94.44 88 LEU A O 1
ATOM 693 N N . SER A 1 89 ? -6.587 11.517 15.950 1.00 95.81 89 SER A N 1
ATOM 694 C CA . SER A 1 89 ? -6.369 12.735 15.166 1.00 95.81 89 SER A CA 1
ATOM 695 C C . SER A 1 89 ? -5.233 12.527 14.159 1.00 95.81 89 SER A C 1
ATOM 697 O O . SER A 1 89 ? -4.194 11.994 14.560 1.00 95.81 89 SER A O 1
ATOM 699 N N . PRO A 1 90 ? -5.378 12.989 12.902 1.00 93.94 90 PRO A N 1
ATOM 700 C CA . PRO A 1 90 ? -4.288 12.983 11.930 1.00 93.94 90 PRO A CA 1
ATOM 701 C C . PRO A 1 90 ? -3.052 13.722 12.454 1.00 93.94 90 PRO A C 1
ATOM 703 O O . PRO A 1 90 ? -3.182 14.774 13.089 1.00 93.94 90 PRO A O 1
ATOM 706 N N . ARG A 1 91 ? -1.866 13.167 12.192 1.00 92.88 91 ARG A N 1
ATOM 707 C CA . ARG A 1 91 ? -0.553 13.759 12.482 1.00 92.88 91 ARG A CA 1
ATOM 708 C C . ARG A 1 91 ? 0.435 13.340 11.395 1.00 92.88 91 ARG A C 1
ATOM 710 O O . ARG A 1 91 ? 0.304 12.234 10.874 1.00 92.88 91 ARG A O 1
ATOM 717 N N . GLU A 1 92 ? 1.382 14.223 11.098 1.00 84.38 92 GLU A N 1
ATOM 718 C CA . GLU A 1 92 ? 2.553 13.960 10.250 1.00 84.38 92 GLU A CA 1
ATOM 719 C C . GLU A 1 92 ? 3.793 13.722 11.115 1.00 84.38 92 GLU A C 1
ATOM 721 O O . GLU A 1 92 ? 3.880 14.354 12.199 1.00 84.38 92 GLU A O 1
#

pLDDT: mean 94.95, std 3.67, range [84.38, 98.5]

Secondary structure (DSSP, 8-state):
------SSSSSP---GGG--TTS-HHHHHHHHHHHHHHHHHHHHTTSTTGGG--EEEE-S-----S--SSSS-GGGT---EEEE-TTPPP--

Foldseek 3Di:
DDDDDDQLDPPHDADPVLDDPVDDSNVSSVVVVVVVVVVVLVVLVPDPCQQVDKDKDKDPFFDDDDDDPDPDDCRGHDMDIDIDHHPDDDDD

Sequence (92 aa):
ATLLTISNHPPYVVPDAFADPSLTPEEQIVRYADHCIGSFMQQAAREPWYKNTLFVFLGDHGKMVGTANCELPESFNHIPLFIHGEGLSPRE

Radius of gyration: 16.07 Å; chains: 1; bounding box: 45×25×40 Å